Protein AF-A0A1E3Q6E7-F1 (afdb_monomer_lite)

Sequence (119 aa):
MAQSAAEPVQWYVSQGYYGPNCYRRHKWTGELNEAFIEVWQAGSNPVRYELIQNGYSCNDLPTTLGLTISDLFPGYVWEAANIPECDIPFDGAQFVGKLMTAIRKTADGKFFNFIKQEH

Secondary structure (DSSP, 8-state):
----TTHHHHHHHHTTEEEEEEETTEEEEEE--EEEEEE--TTSPPEEEEEEETTEE-S---SEEEEESGGG-TT-HHHHTTSPP-EEE--HHHHHHHHHHHHHHHHHHHHHHHHHTT-

pLDDT: mean 72.52, std 15.23, range [32.03, 92.19]

Organism: NCBI:txid675824

Radius of gyration: 20.56 Å; chains: 1; bounding box: 50×28×57 Å

Foldseek 3Di:
DDDDQVVVQVVCLVQQWADFDCAPNDTDIDHDAWDWDWDDFPPDDIDIGTQHHGSDGDPPGDQFDPDWPVSVPPPDCPVCVPPDIDTHGDDSVVVSVVVSVVRNVVNCVVCVVVNPVVD

Structure (mmCIF, N/CA/C/O backbone):
data_AF-A0A1E3Q6E7-F1
#
_entry.id   AF-A0A1E3Q6E7-F1
#
loop_
_atom_site.group_PDB
_atom_site.id
_atom_site.type_symbol
_atom_site.label_atom_id
_atom_site.label_alt_id
_atom_site.label_comp_id
_atom_site.label_asym_id
_atom_site.label_entity_id
_atom_site.label_seq_id
_atom_site.pdbx_PDB_ins_code
_atom_site.Cartn_x
_atom_site.Cartn_y
_atom_site.Cartn_z
_atom_site.occupancy
_atom_site.B_iso_or_equiv
_atom_site.auth_seq_id
_atom_site.auth_comp_id
_atom_site.auth_asym_id
_atom_site.auth_atom_id
_atom_site.pdbx_PDB_model_num
ATOM 1 N N . MET A 1 1 ? -27.529 9.753 28.649 1.00 32.03 1 MET A N 1
ATOM 2 C CA . MET A 1 1 ? -27.216 10.333 27.327 1.00 32.03 1 MET A CA 1
ATOM 3 C C . MET A 1 1 ? -26.356 9.325 26.586 1.00 32.03 1 MET A C 1
ATOM 5 O O . MET A 1 1 ? -25.254 9.051 27.042 1.00 32.03 1 MET A O 1
ATOM 9 N N . ALA A 1 2 ? -26.893 8.678 25.552 1.00 38.06 2 ALA A N 1
ATOM 10 C CA . ALA A 1 2 ? -26.146 7.717 24.747 1.00 38.06 2 ALA A CA 1
ATOM 11 C C . ALA A 1 2 ? -25.358 8.502 23.694 1.00 38.06 2 ALA A C 1
ATOM 13 O O . ALA A 1 2 ? -25.932 9.008 22.735 1.00 38.06 2 ALA A O 1
ATOM 14 N N . GLN A 1 3 ? -24.061 8.679 23.928 1.00 41.97 3 GLN A N 1
ATOM 15 C CA . GLN A 1 3 ? -23.157 9.263 22.944 1.00 41.97 3 GLN A CA 1
ATOM 16 C C . GLN A 1 3 ? -22.962 8.214 21.845 1.00 41.97 3 GLN A C 1
ATOM 18 O O . GLN A 1 3 ? -22.460 7.122 22.113 1.00 41.97 3 GLN A O 1
ATOM 23 N N . SER A 1 4 ? -23.458 8.509 20.645 1.00 38.59 4 SER A N 1
ATOM 24 C CA . SER A 1 4 ? -23.460 7.579 19.519 1.00 38.59 4 SER A CA 1
ATOM 25 C C . SER A 1 4 ? -22.023 7.203 19.153 1.00 38.59 4 SER A C 1
ATOM 27 O O . SER A 1 4 ? -21.227 8.053 18.763 1.00 38.59 4 SER A O 1
ATOM 29 N N . ALA A 1 5 ? -21.673 5.922 19.287 1.00 47.03 5 ALA A N 1
ATOM 30 C CA . ALA A 1 5 ? -20.330 5.404 19.013 1.00 47.03 5 ALA A CA 1
ATOM 31 C C . ALA A 1 5 ? -19.923 5.484 17.526 1.00 47.03 5 ALA A C 1
ATOM 33 O O . ALA A 1 5 ? -18.777 5.190 17.201 1.00 47.03 5 ALA A O 1
ATOM 34 N N . ALA A 1 6 ? -20.837 5.888 16.636 1.00 46.31 6 ALA A N 1
ATOM 35 C CA . ALA A 1 6 ? -20.587 6.045 15.206 1.00 46.31 6 ALA A CA 1
ATOM 36 C C . ALA A 1 6 ? -19.909 7.383 14.845 1.00 46.31 6 ALA A C 1
ATOM 38 O O . ALA A 1 6 ? -19.078 7.423 13.942 1.00 46.31 6 ALA A O 1
ATOM 39 N N . GLU A 1 7 ? -20.202 8.466 15.573 1.00 43.53 7 GLU A N 1
ATOM 40 C CA . GLU A 1 7 ? -19.664 9.810 15.294 1.00 43.53 7 GLU A CA 1
ATOM 41 C C . GLU A 1 7 ? -18.149 10.009 15.565 1.00 43.53 7 GLU A C 1
ATOM 43 O O . GLU A 1 7 ? -17.535 10.808 14.860 1.00 43.53 7 GLU A O 1
ATOM 48 N N . PRO A 1 8 ? -17.469 9.289 16.488 1.00 53.38 8 PRO A N 1
ATOM 49 C CA . PRO A 1 8 ? -16.022 9.425 16.673 1.00 53.38 8 PRO A CA 1
ATOM 50 C C . PRO A 1 8 ? -15.187 8.764 15.565 1.00 53.38 8 PRO A C 1
ATOM 52 O O . PRO A 1 8 ? -14.051 9.170 15.327 1.00 53.38 8 PRO A O 1
ATOM 55 N N . VAL A 1 9 ? -15.711 7.731 14.896 1.00 52.03 9 VAL A N 1
ATOM 56 C CA . VAL A 1 9 ? -14.914 6.837 14.032 1.00 52.03 9 VAL A CA 1
ATOM 57 C C . VAL A 1 9 ? -14.306 7.575 12.842 1.00 52.03 9 VAL A C 1
ATOM 59 O O . VAL A 1 9 ? -13.149 7.354 12.493 1.00 52.03 9 VAL A O 1
ATOM 62 N N . GLN A 1 10 ? -15.075 8.479 12.238 1.00 54.00 10 GLN A N 1
ATOM 63 C CA . GLN A 1 10 ? -14.653 9.223 11.054 1.00 54.00 10 GLN A CA 1
ATOM 64 C C . GLN A 1 10 ? -13.539 10.233 11.368 1.00 54.00 10 GLN A C 1
ATOM 66 O O . GLN A 1 10 ? -12.617 10.398 10.570 1.00 54.00 10 GLN A O 1
ATOM 71 N N . TRP A 1 11 ? -13.586 10.855 12.551 1.00 54.88 11 TRP A N 1
ATOM 72 C CA . TRP A 1 11 ? -12.580 11.819 12.998 1.00 54.88 11 TRP A CA 1
ATOM 73 C C . TRP A 1 11 ? -11.245 11.141 13.329 1.00 54.88 11 TRP A C 1
ATOM 75 O O . TRP A 1 11 ? -10.203 11.570 12.838 1.00 54.88 11 TRP A O 1
ATOM 85 N N . TYR A 1 12 ? -11.269 10.025 14.065 1.00 56.47 12 TYR A N 1
ATOM 86 C CA . TYR A 1 12 ? -10.059 9.251 14.380 1.00 56.47 12 TYR A CA 1
ATOM 87 C C . TYR A 1 12 ? -9.358 8.732 13.119 1.00 56.47 12 TYR A C 1
ATOM 89 O O . TYR A 1 12 ? -8.146 8.867 12.976 1.00 56.47 12 TYR A O 1
ATOM 97 N N . VAL A 1 13 ? -10.138 8.245 12.155 1.00 58.62 13 VAL A N 1
ATOM 98 C CA . VAL A 1 13 ? -9.636 7.806 10.851 1.00 58.62 13 VAL A CA 1
ATOM 99 C C . VAL A 1 13 ? -8.902 8.918 10.095 1.00 58.62 13 VAL A C 1
ATOM 101 O O . VAL A 1 13 ? -7.888 8.645 9.457 1.00 58.62 13 VAL A O 1
ATOM 104 N N . SER A 1 14 ? -9.401 10.156 10.153 1.00 60.12 14 SER A N 1
ATOM 105 C CA . SER A 1 14 ? -8.764 11.304 9.490 1.00 60.12 14 SER A CA 1
ATOM 106 C C . SER A 1 14 ? -7.446 11.743 10.144 1.00 60.12 14 SER A C 1
ATOM 108 O O . SER A 1 14 ? -6.682 12.483 9.538 1.00 60.12 14 SER A O 1
ATOM 110 N N . GLN A 1 15 ? -7.185 11.270 11.364 1.00 61.47 15 GLN A N 1
ATOM 111 C CA . GLN A 1 15 ? -6.017 11.585 12.189 1.00 61.47 15 GLN A CA 1
ATOM 112 C C . GLN A 1 15 ? -5.005 10.421 12.235 1.00 61.47 15 GLN A C 1
ATOM 114 O O . GLN A 1 15 ? -4.117 10.426 13.076 1.00 61.47 15 GLN A O 1
ATOM 119 N N . GLY A 1 16 ? -5.157 9.389 11.393 1.00 58.66 16 GLY A N 1
ATOM 120 C CA . GLY A 1 16 ? -4.256 8.227 11.408 1.00 58.66 16 GLY A CA 1
ATOM 121 C C . GLY A 1 16 ? -4.472 7.277 12.595 1.00 58.66 16 GLY A C 1
ATOM 122 O O . GLY A 1 16 ? -3.653 6.389 12.838 1.00 58.66 16 GLY A O 1
ATOM 123 N N . TYR A 1 17 ? -5.586 7.412 13.321 1.00 62.41 17 TYR A N 1
ATOM 124 C CA . TYR A 1 17 ? -5.998 6.445 14.335 1.00 62.41 17 TYR A CA 1
ATOM 125 C C . TYR A 1 17 ? -6.883 5.367 13.709 1.00 62.41 17 TYR A C 1
ATOM 127 O O . TYR A 1 17 ? -7.884 5.642 13.038 1.00 62.41 17 TYR A O 1
ATOM 135 N N . TYR A 1 18 ? -6.534 4.111 13.968 1.00 63.38 18 TYR A N 1
ATOM 136 C CA . TYR A 1 18 ? -7.228 2.943 13.448 1.00 63.38 18 TYR A CA 1
ATOM 137 C C . TYR A 1 18 ? -7.933 2.183 14.562 1.00 63.38 18 TYR A C 1
ATOM 139 O O . TYR A 1 18 ? -7.363 1.864 15.609 1.00 63.38 18 TYR A O 1
ATOM 147 N N . GLY A 1 19 ? -9.189 1.853 14.268 1.00 54.94 19 GLY A N 1
ATOM 148 C CA . GLY A 1 19 ? -10.096 1.156 15.165 1.00 54.94 19 GLY A CA 1
ATOM 149 C C . GLY A 1 19 ? -10.973 2.108 15.977 1.00 54.94 19 GLY A C 1
ATOM 150 O O . GLY A 1 19 ? -10.602 3.247 16.265 1.00 54.94 19 GLY A O 1
ATOM 151 N N . PRO A 1 20 ? -12.160 1.626 16.352 1.00 52.25 20 PRO A N 1
ATOM 152 C CA . PRO A 1 20 ? -12.773 2.077 17.585 1.00 52.25 20 PRO A CA 1
ATOM 153 C C . PRO A 1 20 ? -13.409 0.888 18.299 1.00 52.25 20 PRO A C 1
ATOM 155 O O . PRO A 1 20 ? -14.480 0.450 17.902 1.00 52.25 20 PRO A O 1
ATOM 158 N N . ASN A 1 21 ? -12.823 0.409 19.396 1.00 52.50 21 ASN A N 1
ATOM 159 C CA . ASN A 1 21 ? -13.586 -0.449 20.303 1.00 52.50 21 ASN A CA 1
ATOM 160 C C . ASN A 1 21 ? -13.644 0.204 21.672 1.00 52.50 21 ASN A C 1
ATOM 162 O O . ASN A 1 21 ? -12.748 0.074 22.507 1.00 52.50 21 ASN A O 1
ATOM 166 N N . CYS A 1 22 ? -14.718 0.970 21.869 1.00 52.03 22 CYS A N 1
ATOM 167 C CA . CYS A 1 22 ? -15.202 1.279 23.202 1.00 52.03 22 CYS A CA 1
ATOM 168 C C . CYS A 1 22 ? -15.632 -0.044 23.848 1.00 52.03 22 CYS A C 1
ATOM 170 O O . CYS A 1 22 ? -16.658 -0.603 23.472 1.00 52.03 22 CYS A O 1
ATOM 172 N N . TYR A 1 23 ? -14.863 -0.534 24.814 1.00 48.78 23 TYR A N 1
ATOM 173 C CA . TYR A 1 23 ? -15.191 -1.715 25.611 1.00 48.78 23 TYR A CA 1
ATOM 174 C C . TYR A 1 23 ? -15.180 -1.323 27.086 1.00 48.78 23 TYR A C 1
ATOM 176 O O . TYR A 1 23 ? -14.201 -0.745 27.561 1.00 48.78 23 T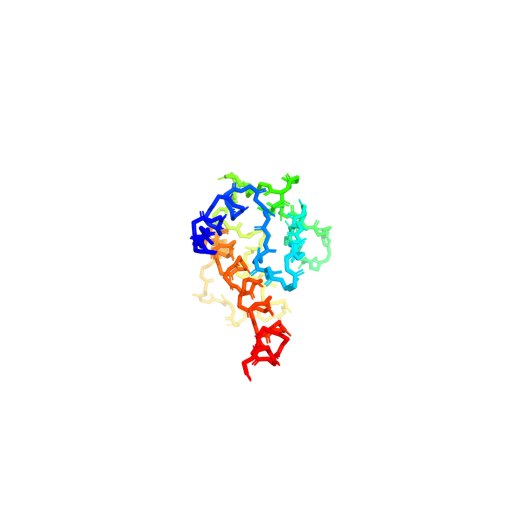YR A O 1
ATOM 184 N N . ARG A 1 24 ? -16.279 -1.565 27.814 1.00 57.38 24 ARG A N 1
ATOM 185 C CA . ARG A 1 24 ? -16.430 -1.166 29.230 1.00 57.38 24 ARG A CA 1
ATOM 186 C C . ARG A 1 24 ? -16.054 0.291 29.525 1.00 57.38 24 ARG A C 1
ATOM 188 O O . ARG A 1 24 ? -15.420 0.588 30.530 1.00 57.38 24 ARG A O 1
ATOM 195 N N . ARG A 1 25 ? -16.446 1.217 28.642 1.00 61.62 25 ARG A N 1
ATOM 196 C CA . ARG A 1 25 ? -16.104 2.658 28.704 1.00 61.62 25 ARG A CA 1
ATOM 197 C C . ARG A 1 25 ? -14.616 2.990 28.498 1.00 61.62 25 ARG A C 1
ATOM 199 O O . ARG A 1 25 ? -14.257 4.162 28.575 1.00 61.62 25 ARG A O 1
ATOM 206 N N . HIS A 1 26 ? -13.772 2.013 28.171 1.00 52.66 26 HIS A N 1
ATOM 207 C CA . HIS A 1 26 ? -12.390 2.232 27.747 1.00 52.66 26 HIS A CA 1
ATOM 208 C C . HIS A 1 26 ? -12.303 2.279 26.222 1.00 52.66 26 HIS A C 1
ATOM 210 O O . HIS A 1 26 ? -12.878 1.434 25.538 1.00 52.66 26 HIS A O 1
ATOM 216 N N . LYS A 1 27 ? -11.586 3.271 25.687 1.00 58.09 27 LYS A N 1
ATOM 217 C CA . LYS A 1 27 ? -11.326 3.418 24.251 1.00 58.09 27 LYS A CA 1
ATOM 218 C C . LYS A 1 27 ? -9.985 2.774 23.913 1.00 58.09 27 LYS A C 1
ATOM 220 O O . LYS A 1 27 ? -8.967 3.202 24.447 1.00 58.09 27 LYS A O 1
ATOM 225 N N . TRP A 1 28 ? -9.997 1.789 23.021 1.00 56.66 28 TRP A N 1
ATOM 226 C CA . TRP A 1 28 ? -8.784 1.217 22.437 1.00 56.66 28 TRP A CA 1
ATOM 227 C C . TRP A 1 28 ? -8.666 1.663 20.980 1.00 56.66 28 TRP A C 1
ATOM 229 O O . TRP A 1 28 ? -9.545 1.366 20.167 1.00 56.66 28 TRP A O 1
ATOM 239 N N . THR A 1 29 ? -7.592 2.388 20.668 1.00 62.81 29 THR A N 1
ATOM 240 C CA . THR A 1 29 ? -7.222 2.821 19.313 1.00 62.81 29 THR A CA 1
ATOM 241 C C . THR A 1 29 ? -5.738 2.538 19.105 1.00 62.81 29 THR A C 1
ATOM 243 O O . THR A 1 29 ? -4.951 2.705 20.037 1.00 62.81 29 THR A O 1
ATOM 246 N N . GLY A 1 30 ? -5.354 2.109 17.904 1.00 66.06 30 GLY A N 1
ATOM 247 C CA . GLY A 1 30 ? -3.951 2.035 17.490 1.00 66.06 30 GLY A CA 1
ATOM 248 C C . GLY A 1 30 ? -3.622 3.161 16.515 1.00 66.06 30 GLY A C 1
ATOM 249 O O . GLY A 1 30 ? -4.514 3.667 15.841 1.00 66.06 30 GLY A O 1
ATOM 250 N N . GLU A 1 31 ? -2.356 3.539 16.424 1.00 70.56 31 GLU A N 1
ATOM 251 C CA . GLU A 1 31 ? -1.855 4.506 15.444 1.00 70.56 31 GLU A CA 1
ATOM 252 C C . GLU A 1 31 ? -0.932 3.776 14.464 1.00 70.56 31 GLU A C 1
ATOM 254 O O . GLU A 1 31 ? -0.097 2.970 14.884 1.00 70.56 31 GLU A O 1
ATOM 259 N N . LEU A 1 32 ? -1.100 4.016 13.160 1.00 76.56 32 LEU A N 1
ATOM 260 C CA . LEU A 1 32 ? -0.129 3.571 12.154 1.00 76.56 32 LEU A CA 1
ATOM 261 C C . LEU A 1 32 ? 0.754 4.762 11.814 1.00 76.56 32 LEU A C 1
ATOM 263 O O . LEU A 1 32 ? 0.387 5.581 10.978 1.00 76.56 32 LEU A O 1
ATOM 267 N N . ASN A 1 33 ? 1.903 4.845 12.478 1.00 80.69 33 ASN A N 1
ATOM 268 C CA . ASN A 1 33 ? 2.840 5.947 12.279 1.00 80.69 33 ASN A CA 1
ATOM 269 C C . ASN A 1 33 ? 3.591 5.848 10.955 1.00 80.69 33 ASN A C 1
ATOM 271 O O . ASN A 1 33 ? 3.806 6.865 10.301 1.00 80.69 33 ASN A O 1
ATOM 275 N N . GLU A 1 34 ? 3.964 4.633 10.559 1.00 87.94 34 GLU A N 1
ATOM 276 C CA . GLU A 1 34 ? 4.792 4.389 9.385 1.00 87.94 34 GLU A CA 1
ATOM 277 C C . GLU A 1 34 ? 4.263 3.200 8.583 1.00 87.94 34 GLU A C 1
ATOM 279 O O . GLU A 1 34 ? 3.890 2.164 9.142 1.00 87.94 34 GLU A O 1
ATOM 284 N N . ALA A 1 35 ? 4.250 3.347 7.262 1.00 88.19 35 ALA A N 1
ATOM 285 C CA . ALA A 1 35 ? 4.075 2.255 6.316 1.00 88.19 35 ALA A CA 1
ATOM 286 C C . ALA A 1 35 ? 4.829 2.594 5.034 1.00 88.19 35 ALA A C 1
ATOM 288 O O . ALA A 1 35 ? 4.747 3.720 4.555 1.00 88.19 35 ALA A O 1
ATOM 289 N N . PHE A 1 36 ? 5.514 1.618 4.450 1.00 91.44 36 PHE A N 1
ATOM 290 C CA . PHE A 1 36 ? 6.307 1.806 3.240 1.00 91.44 36 PHE A CA 1
ATOM 291 C C . PHE A 1 36 ? 6.304 0.545 2.379 1.00 91.44 36 PHE A C 1
ATOM 293 O O . PHE A 1 36 ? 5.981 -0.547 2.853 1.00 91.44 36 PHE A O 1
ATOM 300 N N . ILE A 1 37 ? 6.674 0.703 1.111 1.00 89.31 37 ILE A N 1
ATOM 301 C CA . ILE A 1 37 ? 6.992 -0.402 0.205 1.00 89.31 37 ILE A CA 1
ATOM 302 C C . ILE A 1 37 ? 8.477 -0.331 -0.110 1.00 89.31 37 ILE A C 1
ATOM 304 O O . ILE A 1 37 ? 8.987 0.725 -0.474 1.00 89.31 37 ILE A O 1
ATOM 308 N N . GLU A 1 38 ? 9.154 -1.467 -0.005 1.00 92.19 38 GLU A N 1
ATOM 309 C CA . GLU A 1 38 ? 10.510 -1.642 -0.511 1.00 92.19 38 GLU A CA 1
ATOM 310 C C . GLU A 1 38 ? 10.480 -2.495 -1.771 1.00 92.19 38 GLU A C 1
ATOM 312 O O . GLU A 1 38 ? 9.911 -3.589 -1.800 1.00 92.19 38 GLU A O 1
ATOM 317 N N . VAL A 1 39 ? 11.107 -1.973 -2.814 1.00 89.12 39 VAL A N 1
ATOM 318 C CA . VAL A 1 39 ? 11.232 -2.612 -4.113 1.00 89.12 39 VAL A CA 1
ATOM 319 C C . VAL A 1 39 ? 12.667 -3.086 -4.271 1.00 89.12 39 VAL A C 1
ATOM 321 O O . VAL A 1 39 ? 13.605 -2.295 -4.187 1.00 89.12 39 VAL A O 1
ATOM 324 N N . TRP A 1 40 ? 12.825 -4.390 -4.482 1.00 87.56 40 TRP A N 1
ATOM 325 C CA . TRP A 1 40 ? 14.117 -5.058 -4.569 1.00 87.56 40 TRP A CA 1
ATOM 326 C C . TRP A 1 40 ? 14.389 -5.478 -6.010 1.00 87.56 40 TRP A C 1
ATOM 328 O O . TRP A 1 40 ? 13.597 -6.210 -6.599 1.00 87.56 40 TRP A O 1
ATOM 338 N N . GLN A 1 41 ? 15.531 -5.055 -6.544 1.00 83.56 41 GLN A N 1
ATOM 339 C CA . GLN A 1 41 ? 16.035 -5.473 -7.849 1.00 83.56 41 GLN A CA 1
ATOM 340 C C . GLN A 1 41 ? 17.389 -6.163 -7.652 1.00 83.56 41 GLN A C 1
ATOM 342 O O . GLN A 1 41 ? 18.224 -5.717 -6.860 1.00 83.56 41 GLN A O 1
ATOM 347 N N . ALA A 1 42 ? 17.609 -7.274 -8.354 1.00 77.12 42 ALA A N 1
ATOM 348 C CA . ALA A 1 42 ? 18.866 -8.007 -8.270 1.00 77.12 42 ALA A CA 1
ATOM 349 C C . ALA A 1 42 ? 20.041 -7.119 -8.717 1.00 77.12 42 ALA A C 1
ATOM 351 O O . ALA A 1 42 ? 20.021 -6.558 -9.806 1.00 77.12 42 ALA A O 1
ATOM 352 N N . GLY A 1 43 ? 21.077 -7.007 -7.880 1.00 80.69 43 GLY A N 1
ATOM 353 C CA . GLY A 1 43 ? 22.261 -6.193 -8.182 1.00 80.69 43 GLY A CA 1
ATOM 354 C C . GLY A 1 43 ? 22.131 -4.697 -7.865 1.00 80.69 43 GLY A C 1
ATOM 355 O O . GLY A 1 43 ? 23.104 -3.971 -8.059 1.00 80.69 43 GLY A O 1
ATOM 356 N N . SER A 1 44 ? 20.992 -4.255 -7.325 1.00 82.12 44 SER A N 1
ATOM 357 C CA . SER A 1 44 ? 20.728 -2.862 -6.944 1.00 82.12 44 SER A CA 1
ATOM 358 C C . SER A 1 44 ? 20.378 -2.740 -5.458 1.00 82.12 44 SER A C 1
ATOM 360 O O . SER A 1 44 ? 19.978 -3.707 -4.808 1.00 82.12 44 SER A O 1
ATOM 362 N N . ASN A 1 45 ? 20.511 -1.529 -4.910 1.00 88.62 45 ASN A N 1
ATOM 363 C CA . ASN A 1 45 ? 19.984 -1.226 -3.579 1.00 88.62 45 ASN A CA 1
ATOM 364 C C . ASN A 1 45 ? 18.448 -1.150 -3.626 1.00 88.62 45 ASN A C 1
ATOM 366 O O . ASN A 1 45 ? 17.907 -0.662 -4.621 1.00 88.62 45 ASN A O 1
ATOM 370 N N . PRO A 1 46 ? 17.744 -1.582 -2.564 1.00 89.62 46 PRO A N 1
ATOM 371 C CA . PRO A 1 46 ? 16.296 -1.469 -2.505 1.00 89.62 46 PRO A CA 1
ATOM 372 C C . PRO A 1 46 ? 15.856 -0.007 -2.557 1.00 89.62 46 PRO A C 1
ATOM 374 O O . PRO A 1 46 ? 16.434 0.860 -1.895 1.00 89.62 46 PRO A O 1
ATOM 377 N N . VAL A 1 47 ? 14.801 0.253 -3.324 1.00 89.50 47 VAL A N 1
ATOM 378 C CA . VAL A 1 47 ? 14.145 1.561 -3.370 1.00 89.50 47 VAL A CA 1
ATOM 379 C C . VAL A 1 47 ? 12.960 1.531 -2.417 1.00 89.50 47 VAL A C 1
ATOM 381 O O . VAL A 1 47 ? 12.107 0.649 -2.510 1.00 89.50 47 VAL A O 1
ATOM 384 N N . ARG A 1 48 ? 12.902 2.492 -1.494 1.00 90.38 48 ARG A N 1
ATOM 385 C CA . ARG A 1 48 ? 11.837 2.598 -0.495 1.00 90.38 48 ARG A CA 1
ATOM 386 C C . ARG A 1 48 ? 10.894 3.749 -0.826 1.00 90.38 48 ARG A C 1
ATOM 388 O O . ARG A 1 48 ? 11.335 4.878 -1.027 1.00 90.38 48 ARG A O 1
ATOM 395 N N . TYR A 1 49 ? 9.599 3.455 -0.825 1.00 89.62 49 TYR A N 1
ATOM 396 C CA . TYR A 1 49 ? 8.516 4.415 -1.005 1.00 89.62 49 TYR A CA 1
ATOM 397 C C . TYR A 1 49 ? 7.704 4.499 0.285 1.00 89.62 49 TYR A C 1
ATOM 399 O O . TYR A 1 49 ? 7.007 3.548 0.646 1.00 89.62 49 TYR A O 1
ATOM 407 N N . GLU A 1 50 ? 7.800 5.629 0.983 1.00 91.12 50 GLU A N 1
ATOM 408 C CA . GLU A 1 50 ? 6.955 5.905 2.146 1.00 91.12 50 GLU A CA 1
ATOM 409 C C . GLU A 1 50 ? 5.503 6.067 1.690 1.00 91.12 50 GLU A C 1
ATOM 411 O O . GLU A 1 50 ? 5.195 6.867 0.809 1.00 91.12 50 GLU A O 1
ATOM 416 N N . LEU A 1 51 ? 4.609 5.278 2.277 1.00 89.19 51 LEU A N 1
ATOM 417 C CA . LEU A 1 51 ? 3.169 5.361 2.054 1.00 89.19 51 LEU A CA 1
ATOM 418 C C . LEU A 1 51 ? 2.492 6.190 3.139 1.00 89.19 51 LEU A C 1
ATOM 420 O O . LEU A 1 51 ? 1.562 6.946 2.858 1.00 89.19 51 LEU A O 1
ATOM 424 N N . ILE A 1 52 ? 2.931 5.999 4.382 1.00 86.88 52 ILE A N 1
ATOM 425 C CA . ILE A 1 52 ? 2.459 6.702 5.567 1.00 86.88 52 ILE A CA 1
ATOM 426 C C . ILE A 1 52 ? 3.685 7.101 6.374 1.00 86.88 52 ILE A C 1
ATOM 428 O O . ILE A 1 52 ? 4.527 6.251 6.659 1.00 86.88 52 ILE A O 1
ATOM 432 N N . GLN A 1 53 ? 3.752 8.367 6.770 1.00 86.56 53 GLN A N 1
ATOM 433 C CA . GLN A 1 53 ? 4.796 8.890 7.638 1.00 86.56 53 GLN A CA 1
ATOM 434 C C . GLN A 1 53 ? 4.173 9.814 8.684 1.00 86.56 53 GLN A C 1
ATOM 436 O O . GLN A 1 53 ? 3.371 10.690 8.356 1.00 86.56 53 GLN A O 1
ATOM 441 N N . ASN A 1 54 ? 4.538 9.620 9.953 1.00 83.88 54 ASN A N 1
ATOM 442 C CA . ASN A 1 54 ? 3.968 10.344 11.094 1.00 83.88 54 ASN A CA 1
ATOM 44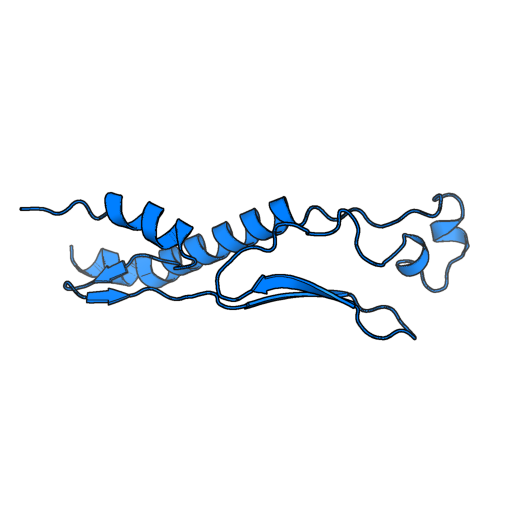3 C C . ASN A 1 54 ? 2.426 10.297 11.132 1.00 83.88 54 ASN A C 1
ATOM 445 O O . ASN A 1 54 ? 1.785 11.292 11.462 1.00 83.88 54 ASN A O 1
ATOM 449 N N . GLY A 1 55 ? 1.827 9.174 10.719 1.00 78.06 55 GLY A N 1
ATOM 450 C CA . GLY A 1 55 ? 0.370 8.997 10.697 1.00 78.06 55 GLY A CA 1
ATOM 451 C C . GLY A 1 55 ? -0.349 9.560 9.464 1.00 78.06 55 GLY A C 1
ATOM 452 O O . GLY A 1 55 ? -1.547 9.319 9.304 1.00 78.06 55 GLY A O 1
ATOM 453 N N . TYR A 1 56 ? 0.357 10.249 8.561 1.00 80.88 56 TYR A N 1
ATOM 454 C CA . TYR A 1 56 ? -0.221 10.857 7.358 1.00 80.88 56 TYR A CA 1
ATOM 455 C C . TYR A 1 56 ? 0.155 10.087 6.097 1.00 80.88 56 TYR A C 1
ATOM 457 O O . TYR A 1 56 ? 1.313 9.718 5.916 1.00 80.88 56 TYR A O 1
ATOM 465 N N . SER A 1 57 ? -0.813 9.885 5.198 1.00 83.31 57 SER A N 1
ATOM 466 C CA . SER A 1 57 ? -0.532 9.346 3.867 1.00 83.31 57 SER A CA 1
ATOM 467 C C . SER A 1 57 ? 0.335 10.317 3.072 1.00 83.31 57 SER A C 1
ATOM 469 O O . SER A 1 57 ? 0.014 11.506 2.991 1.00 83.31 57 SER A O 1
ATOM 471 N N . CYS A 1 58 ? 1.392 9.814 2.445 1.00 83.50 58 CYS A N 1
ATOM 472 C CA . CYS A 1 58 ? 2.185 10.600 1.510 1.00 83.50 58 CYS A CA 1
ATOM 473 C C . CYS A 1 58 ? 1.321 10.969 0.293 1.00 83.50 58 CYS A C 1
ATOM 475 O O . CYS A 1 58 ? 0.683 10.105 -0.307 1.00 83.50 58 CYS A O 1
ATOM 477 N N . ASN A 1 59 ? 1.280 12.258 -0.057 1.00 78.12 59 ASN A N 1
ATOM 478 C CA . ASN A 1 59 ? 0.466 12.753 -1.176 1.00 78.12 59 ASN A CA 1
ATOM 479 C C . ASN A 1 59 ? 1.178 12.615 -2.530 1.00 78.12 59 ASN A C 1
ATOM 481 O O . ASN A 1 59 ? 0.517 12.496 -3.557 1.00 78.12 59 ASN A O 1
ATOM 485 N N . ASP A 1 60 ? 2.511 12.574 -2.520 1.00 83.00 60 ASP A N 1
ATOM 486 C CA . ASP A 1 60 ? 3.353 12.555 -3.720 1.00 83.00 60 ASP A CA 1
ATOM 487 C C . ASP A 1 60 ? 3.869 11.139 -4.015 1.00 83.00 60 ASP A C 1
ATOM 489 O O . ASP A 1 60 ? 5.068 10.901 -4.168 1.00 83.00 60 ASP A O 1
ATOM 493 N N . LEU A 1 61 ? 2.956 10.163 -4.039 1.00 84.75 61 LEU A N 1
ATOM 494 C CA . LEU A 1 61 ? 3.305 8.788 -4.392 1.00 84.75 61 LEU A CA 1
ATOM 495 C C . LEU A 1 61 ? 3.603 8.688 -5.895 1.00 84.75 61 LEU A C 1
ATOM 497 O O . LEU A 1 61 ? 2.876 9.276 -6.701 1.00 84.75 61 LEU A O 1
ATOM 501 N N . PRO A 1 62 ? 4.641 7.935 -6.298 1.00 85.38 62 PRO A N 1
ATOM 502 C CA . PRO A 1 62 ? 4.957 7.768 -7.707 1.00 85.38 62 PRO A CA 1
ATOM 503 C C . PRO A 1 62 ? 3.854 6.977 -8.411 1.00 85.38 62 PRO A C 1
ATOM 505 O O . PRO A 1 62 ? 3.182 6.139 -7.811 1.00 85.38 62 PRO A O 1
ATOM 508 N N . THR A 1 63 ? 3.693 7.217 -9.710 1.00 88.94 63 THR A N 1
ATOM 509 C CA . THR A 1 63 ? 2.746 6.471 -10.553 1.00 88.94 63 THR A CA 1
ATOM 510 C C . THR A 1 63 ? 3.328 5.164 -11.086 1.00 88.94 63 THR A C 1
ATOM 512 O O . THR A 1 63 ? 2.644 4.433 -11.802 1.00 88.94 63 THR A O 1
ATOM 515 N N . THR A 1 64 ? 4.593 4.877 -10.780 1.00 89.75 64 THR A N 1
ATOM 516 C CA . THR A 1 64 ? 5.320 3.677 -11.196 1.00 89.75 64 THR A CA 1
ATOM 517 C C . THR A 1 64 ? 6.203 3.162 -10.062 1.00 89.75 64 THR A C 1
ATOM 519 O O . THR A 1 64 ? 6.595 3.913 -9.165 1.00 89.75 64 THR A O 1
ATOM 522 N N . LEU A 1 65 ? 6.501 1.864 -10.081 1.00 85.31 65 LEU A N 1
ATOM 523 C CA . LEU A 1 65 ? 7.585 1.301 -9.279 1.00 85.31 65 LEU A CA 1
ATOM 524 C C . LEU A 1 65 ? 8.901 1.526 -10.026 1.00 85.31 65 LEU A C 1
ATOM 526 O O . LEU A 1 65 ? 8.914 1.555 -11.251 1.00 85.31 65 LEU A O 1
ATOM 530 N N . GLY A 1 66 ? 10.016 1.624 -9.304 1.00 83.38 66 GLY A N 1
ATOM 531 C CA . GLY A 1 66 ? 11.369 1.653 -9.875 1.00 83.38 66 GLY A CA 1
ATOM 532 C C . GLY A 1 66 ? 11.809 0.319 -10.491 1.00 83.38 66 GLY A C 1
ATOM 533 O O . GLY A 1 66 ? 12.965 -0.057 -10.345 1.00 83.38 66 GLY A O 1
ATOM 534 N N . LEU A 1 67 ? 10.871 -0.405 -11.102 1.00 86.06 67 LEU A N 1
ATOM 535 C CA . LEU A 1 67 ? 11.058 -1.631 -11.858 1.00 86.06 67 LEU A CA 1
ATOM 536 C C . LEU A 1 67 ? 10.470 -1.433 -13.246 1.00 86.06 67 LEU A C 1
ATOM 538 O O . LEU A 1 67 ? 9.414 -0.806 -13.410 1.00 86.06 67 LEU A O 1
ATOM 542 N N . THR A 1 68 ? 11.101 -2.063 -14.218 1.00 86.50 68 THR A N 1
ATOM 543 C CA . THR A 1 68 ? 10.561 -2.204 -15.564 1.00 86.50 68 THR A CA 1
ATOM 544 C C . THR A 1 68 ? 10.090 -3.635 -15.808 1.00 86.50 68 THR A C 1
ATOM 546 O O . THR A 1 68 ? 10.293 -4.538 -14.994 1.00 86.50 68 THR A O 1
ATOM 549 N N . ILE A 1 69 ? 9.411 -3.866 -16.932 1.00 82.62 69 ILE A N 1
ATOM 550 C CA . ILE A 1 69 ? 8.970 -5.216 -17.303 1.00 82.62 69 ILE A CA 1
ATOM 551 C C . ILE A 1 69 ? 10.153 -6.184 -17.443 1.00 82.62 69 ILE A C 1
ATOM 553 O O . ILE A 1 69 ? 10.033 -7.328 -16.997 1.00 82.62 69 ILE A O 1
ATOM 557 N N . SER A 1 70 ? 11.282 -5.766 -18.028 1.00 78.38 70 SER A N 1
ATOM 558 C CA . SER A 1 70 ? 12.438 -6.657 -18.195 1.00 78.38 70 SER A CA 1
ATOM 559 C C . SER A 1 70 ? 13.002 -7.180 -16.870 1.00 78.38 70 SER A C 1
ATOM 561 O O . SER A 1 70 ? 13.470 -8.320 -16.827 1.00 78.38 70 SER A O 1
ATOM 563 N N . ASP A 1 71 ? 12.863 -6.424 -15.775 1.00 80.25 71 ASP A N 1
ATOM 564 C CA . ASP A 1 71 ? 13.284 -6.853 -14.435 1.00 80.25 71 ASP A CA 1
ATOM 565 C C . ASP A 1 71 ? 12.533 -8.101 -13.935 1.00 80.25 71 ASP A C 1
ATOM 567 O O . ASP A 1 71 ? 13.046 -8.838 -13.090 1.00 80.25 71 ASP A O 1
ATOM 571 N N . LEU A 1 72 ? 11.327 -8.367 -14.453 1.00 80.00 72 LEU A N 1
ATOM 572 C CA . LEU A 1 72 ? 10.507 -9.522 -14.068 1.00 80.00 72 LEU A CA 1
ATOM 573 C C . LEU A 1 72 ? 10.908 -10.821 -14.778 1.00 80.00 72 LEU A C 1
ATOM 575 O O . LEU A 1 72 ? 10.517 -11.900 -14.329 1.00 80.00 72 LEU A O 1
ATOM 579 N N . PHE A 1 73 ? 11.696 -10.736 -15.854 1.00 76.62 73 PHE A N 1
ATOM 580 C CA . PHE A 1 73 ? 12.118 -11.886 -16.661 1.00 76.62 73 PHE A CA 1
ATOM 581 C C . PHE A 1 73 ? 13.651 -12.004 -16.727 1.00 76.62 73 PHE A C 1
ATOM 583 O O . PHE A 1 73 ? 14.236 -11.977 -17.818 1.00 76.62 73 PHE A O 1
ATOM 590 N N . PRO A 1 74 ? 14.342 -12.159 -15.579 1.00 64.88 74 PRO A N 1
ATOM 591 C CA . PRO A 1 74 ? 15.794 -12.219 -15.544 1.00 64.88 74 PRO A CA 1
ATOM 592 C C . PRO A 1 74 ? 16.277 -13.569 -16.095 1.00 64.88 74 PRO A C 1
ATOM 594 O O . PRO A 1 74 ? 16.438 -14.542 -15.362 1.00 64.88 74 PRO A O 1
ATOM 597 N N . GLY A 1 75 ? 16.504 -13.642 -17.408 1.00 62.12 75 GLY A N 1
ATOM 598 C CA . GLY A 1 75 ? 17.210 -14.763 -18.044 1.00 62.12 75 GLY A CA 1
ATOM 599 C C . GLY A 1 75 ? 16.604 -15.303 -19.338 1.00 62.12 75 GLY A C 1
ATOM 600 O O . GLY A 1 75 ? 17.285 -16.047 -20.044 1.00 62.12 75 GLY A O 1
ATOM 601 N N . TYR A 1 76 ? 15.380 -14.915 -19.702 1.00 64.25 76 TYR A N 1
ATOM 602 C CA . TYR A 1 76 ? 14.707 -15.453 -20.887 1.00 64.25 76 TYR A CA 1
ATOM 603 C C . TYR A 1 76 ? 14.265 -14.339 -21.829 1.00 64.25 76 TYR A C 1
ATOM 605 O O . TYR A 1 76 ? 13.120 -13.900 -21.828 1.00 64.25 76 TYR A O 1
ATOM 613 N N . VAL A 1 77 ? 15.190 -13.933 -22.703 1.00 63.16 77 VAL A N 1
ATOM 614 C CA . VAL A 1 77 ? 14.961 -12.915 -23.745 1.00 63.16 77 VAL A CA 1
ATOM 615 C C . VAL A 1 77 ? 13.710 -13.224 -24.579 1.00 63.16 77 VAL A C 1
ATOM 617 O O . VAL A 1 77 ? 13.043 -12.303 -25.022 1.00 63.16 77 VAL A O 1
ATOM 620 N N . TRP A 1 78 ? 13.349 -14.499 -24.765 1.00 70.38 78 TRP A N 1
ATOM 621 C CA . TRP A 1 78 ? 12.172 -14.905 -25.541 1.00 70.38 78 TRP A CA 1
ATOM 622 C C . TRP A 1 78 ? 10.830 -14.688 -24.819 1.00 70.38 78 TRP A C 1
ATOM 624 O O . TRP A 1 78 ? 9.840 -14.426 -25.499 1.00 70.38 78 TRP A O 1
ATOM 634 N N . GLU A 1 79 ? 10.783 -14.752 -23.482 1.00 68.12 79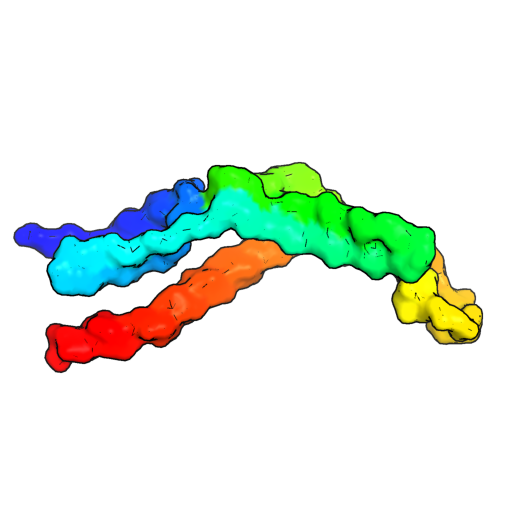 GLU A N 1
ATOM 635 C CA . GLU A 1 79 ? 9.556 -14.505 -22.700 1.00 68.12 79 GLU A CA 1
ATOM 636 C C . GLU A 1 79 ? 9.164 -13.021 -22.738 1.00 68.12 79 GLU A C 1
ATOM 638 O O . GLU A 1 79 ? 7.980 -12.690 -22.754 1.00 68.12 79 GLU A O 1
ATOM 643 N N . ALA A 1 80 ? 10.161 -12.137 -22.854 1.00 67.62 80 ALA A N 1
ATOM 644 C CA . ALA A 1 80 ? 9.978 -10.692 -22.958 1.00 67.62 80 ALA A CA 1
ATOM 645 C C . ALA A 1 80 ? 10.145 -10.134 -24.388 1.00 67.62 80 ALA A C 1
ATOM 647 O O . ALA A 1 80 ? 9.896 -8.953 -24.602 1.00 67.62 80 ALA A O 1
ATOM 648 N N . ALA A 1 81 ? 10.520 -10.947 -25.387 1.00 73.12 81 ALA A N 1
ATOM 649 C CA . ALA A 1 81 ? 10.946 -10.476 -26.719 1.00 73.12 81 ALA A CA 1
ATOM 650 C C . ALA A 1 81 ? 9.928 -9.580 -27.443 1.00 73.12 81 ALA A C 1
ATOM 652 O O . ALA A 1 81 ? 10.313 -8.728 -28.240 1.00 73.12 81 ALA A O 1
ATOM 653 N N . ASN A 1 82 ? 8.636 -9.792 -27.185 1.00 77.88 82 ASN A N 1
ATOM 654 C CA . ASN A 1 82 ? 7.545 -9.043 -27.809 1.00 77.88 82 ASN A CA 1
ATOM 655 C C . ASN A 1 82 ? 6.861 -8.062 -26.848 1.00 77.88 82 ASN A C 1
ATOM 657 O O . ASN A 1 82 ? 5.879 -7.427 -27.237 1.00 77.88 82 ASN A O 1
ATOM 661 N N . ILE A 1 83 ? 7.328 -7.961 -25.601 1.00 76.06 83 ILE A N 1
ATOM 662 C CA . ILE A 1 83 ? 6.772 -7.030 -24.626 1.00 76.06 83 ILE A CA 1
ATOM 663 C C . ILE A 1 83 ? 7.631 -5.765 -24.675 1.00 76.06 83 ILE A C 1
ATOM 665 O O . ILE A 1 83 ? 8.833 -5.843 -24.422 1.00 76.06 83 ILE A O 1
ATOM 669 N N . PRO A 1 84 ? 7.064 -4.605 -25.045 1.00 80.00 84 PRO A N 1
ATOM 670 C CA . PRO A 1 84 ? 7.816 -3.365 -25.023 1.00 80.00 84 PRO A CA 1
ATOM 671 C C . PRO A 1 84 ? 8.243 -3.065 -23.591 1.00 80.00 84 PRO A C 1
ATOM 673 O O . PRO A 1 84 ? 7.451 -3.196 -22.658 1.00 80.00 84 PRO A O 1
ATOM 676 N N . GLU A 1 85 ? 9.491 -2.639 -23.440 1.00 84.88 85 GLU A N 1
ATOM 677 C CA . GLU A 1 85 ? 9.989 -2.199 -22.150 1.00 84.88 85 GLU A CA 1
ATOM 678 C C . GLU A 1 85 ? 9.173 -0.997 -21.670 1.00 84.88 85 GLU A C 1
ATOM 680 O O . GLU A 1 85 ? 9.052 0.010 -22.375 1.00 84.88 85 GLU A O 1
ATOM 685 N N . CYS A 1 86 ? 8.593 -1.110 -20.480 1.00 85.38 86 CYS A N 1
ATOM 686 C CA . CYS A 1 86 ? 7.906 -0.010 -19.826 1.00 85.38 86 CYS A CA 1
ATOM 687 C C . CYS A 1 86 ? 7.970 -0.138 -18.304 1.00 85.38 86 CYS A C 1
ATOM 689 O O . CYS A 1 86 ? 8.201 -1.221 -17.757 1.00 85.38 86 CYS A O 1
ATOM 691 N N . ASP A 1 87 ? 7.769 0.995 -17.638 1.00 89.81 87 ASP A N 1
ATOM 692 C CA . ASP A 1 87 ? 7.716 1.074 -16.185 1.00 89.81 87 ASP A CA 1
ATOM 693 C C . ASP A 1 87 ? 6.488 0.332 -15.652 1.00 89.81 87 ASP A C 1
ATOM 695 O O . ASP A 1 87 ? 5.390 0.412 -16.219 1.00 89.81 87 ASP A O 1
ATOM 699 N N . ILE A 1 88 ? 6.647 -0.351 -14.519 1.00 88.44 88 ILE A N 1
ATOM 700 C CA . ILE A 1 88 ? 5.526 -1.023 -13.866 1.00 88.44 88 ILE A CA 1
ATOM 701 C C . ILE A 1 88 ? 4.628 0.035 -13.212 1.00 88.44 88 ILE A C 1
ATOM 703 O O . ILE A 1 88 ? 5.086 0.739 -12.307 1.00 88.44 88 ILE A O 1
ATOM 707 N N . PRO A 1 89 ? 3.345 0.149 -13.603 1.00 89.81 89 PRO A N 1
ATOM 708 C CA . PRO A 1 89 ? 2.441 1.125 -13.014 1.00 89.81 89 PRO A CA 1
ATOM 709 C C . PRO A 1 89 ? 2.185 0.823 -11.535 1.00 89.81 89 PRO A C 1
ATOM 711 O O . PRO A 1 89 ? 2.003 -0.326 -11.127 1.00 89.81 89 PRO A O 1
ATOM 714 N N . PHE A 1 90 ? 2.117 1.884 -10.740 1.00 89.75 90 PHE A N 1
ATOM 715 C CA . PHE A 1 90 ? 1.851 1.844 -9.312 1.00 89.75 90 PHE A CA 1
ATOM 716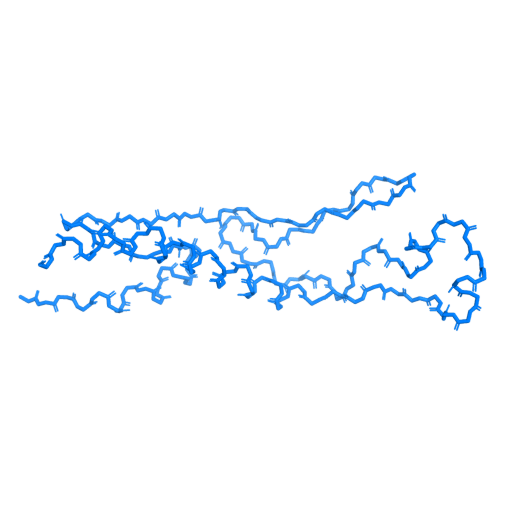 C C . PHE A 1 90 ? 0.779 2.866 -8.951 1.00 89.75 90 PHE A C 1
ATOM 718 O O . PHE A 1 90 ? 0.965 4.069 -9.098 1.00 89.75 90 PHE A O 1
ATOM 725 N N . ASP A 1 91 ? -0.353 2.380 -8.449 1.00 88.75 91 ASP A N 1
ATOM 726 C CA . ASP A 1 91 ? -1.395 3.229 -7.878 1.00 88.75 91 ASP A CA 1
ATOM 727 C C . ASP A 1 91 ? -1.249 3.239 -6.353 1.00 88.75 91 ASP A C 1
ATOM 729 O O . ASP A 1 91 ? -1.889 2.467 -5.624 1.00 88.75 91 ASP A O 1
ATOM 733 N N . GLY A 1 92 ? -0.349 4.098 -5.872 1.00 85.50 92 GLY A N 1
ATOM 734 C CA . GLY A 1 92 ? -0.069 4.235 -4.447 1.00 85.50 92 GLY A CA 1
ATOM 735 C C . GLY A 1 92 ? -1.294 4.665 -3.638 1.00 85.50 92 GLY A C 1
ATOM 736 O O . GLY A 1 92 ? -1.530 4.135 -2.551 1.00 85.50 92 GLY A O 1
ATOM 737 N N . ALA A 1 93 ? -2.130 5.549 -4.187 1.00 83.69 93 ALA A N 1
ATOM 738 C CA . ALA A 1 93 ? -3.345 6.016 -3.524 1.00 83.69 93 ALA A CA 1
ATOM 739 C C . ALA A 1 93 ? -4.351 4.872 -3.316 1.00 83.69 93 ALA A C 1
ATOM 741 O O . ALA A 1 93 ? -4.879 4.686 -2.211 1.00 83.69 93 ALA A O 1
ATOM 742 N N . GLN A 1 94 ? -4.582 4.053 -4.347 1.00 87.06 94 GLN A N 1
ATOM 743 C CA . GLN A 1 94 ? -5.438 2.874 -4.228 1.00 87.06 94 GLN A CA 1
ATOM 744 C C . GLN A 1 94 ? -4.848 1.845 -3.256 1.00 87.06 94 GLN A C 1
ATOM 746 O O . GLN A 1 94 ? -5.595 1.240 -2.476 1.00 87.06 94 GLN A O 1
ATOM 751 N N . PHE A 1 95 ? -3.528 1.641 -3.285 1.00 87.00 95 PHE A N 1
ATOM 752 C CA . PHE A 1 95 ? -2.857 0.718 -2.373 1.00 87.00 95 PHE A CA 1
ATOM 753 C C . PHE A 1 95 ? -3.054 1.135 -0.911 1.00 87.00 95 PHE A C 1
ATOM 755 O O . PHE A 1 95 ? -3.512 0.323 -0.101 1.00 87.00 95 PHE A O 1
ATOM 762 N N . VAL A 1 96 ? -2.810 2.411 -0.591 1.00 85.31 96 VAL A N 1
ATOM 763 C CA . VAL A 1 96 ? -3.069 2.976 0.742 1.00 85.31 96 VAL A CA 1
ATOM 764 C C . VAL A 1 96 ? -4.537 2.780 1.118 1.00 85.31 96 VAL A C 1
ATOM 766 O O . VAL A 1 96 ? -4.823 2.217 2.171 1.00 85.31 96 VAL A O 1
ATOM 769 N N . GLY A 1 97 ? -5.489 3.119 0.245 1.00 83.62 97 GLY A N 1
ATOM 770 C CA . GLY A 1 97 ? -6.918 2.913 0.521 1.00 83.62 97 GLY A CA 1
ATOM 771 C C . GLY A 1 97 ? -7.280 1.461 0.884 1.00 83.62 97 GLY A C 1
ATOM 772 O O . GLY A 1 97 ? -8.044 1.213 1.829 1.00 83.62 97 GLY A O 1
ATOM 773 N N . LYS A 1 98 ? -6.693 0.482 0.182 1.00 87.75 98 LYS A N 1
ATOM 774 C CA . LYS A 1 98 ? -6.870 -0.953 0.468 1.00 87.75 98 LYS A CA 1
ATOM 775 C C . LYS A 1 98 ? -6.222 -1.365 1.792 1.00 87.75 98 LYS A C 1
ATOM 777 O O . LYS A 1 98 ? -6.876 -2.054 2.579 1.00 87.75 98 LYS A O 1
ATOM 782 N N . LEU A 1 99 ? -4.995 -0.918 2.067 1.00 84.88 99 LEU A N 1
ATOM 783 C CA . LEU A 1 99 ? -4.290 -1.172 3.330 1.00 84.88 99 LEU A CA 1
ATOM 784 C C . LEU A 1 99 ? -5.109 -0.666 4.524 1.00 84.88 99 LEU A C 1
ATOM 786 O O . LEU A 1 99 ? -5.392 -1.413 5.462 1.00 84.88 99 LEU A O 1
ATOM 790 N N . MET A 1 100 ? -5.583 0.574 4.436 1.00 79.69 100 MET A N 1
ATOM 791 C CA . MET A 1 100 ? -6.399 1.222 5.465 1.00 79.69 100 MET A CA 1
ATOM 792 C C . MET A 1 100 ? -7.696 0.447 5.722 1.00 79.69 100 MET A C 1
ATOM 794 O O . MET A 1 100 ? -8.107 0.252 6.868 1.00 79.69 100 MET A O 1
ATOM 798 N N . THR A 1 101 ? -8.328 -0.052 4.657 1.00 82.69 101 THR A N 1
ATOM 799 C CA . THR A 1 101 ? -9.529 -0.893 4.750 1.00 82.69 101 THR A CA 1
ATOM 800 C C . THR A 1 101 ? -9.238 -2.225 5.448 1.00 82.69 101 THR A C 1
ATOM 802 O O . THR A 1 101 ? -10.019 -2.658 6.298 1.00 82.69 101 THR A O 1
ATOM 805 N N . ALA A 1 102 ? -8.123 -2.879 5.116 1.00 82.69 102 ALA A N 1
ATOM 806 C CA . ALA A 1 102 ? -7.732 -4.155 5.711 1.00 82.69 102 ALA A CA 1
ATOM 807 C C . ALA A 1 102 ? -7.409 -4.027 7.208 1.00 82.69 102 ALA A C 1
ATOM 809 O O . ALA A 1 102 ? -7.839 -4.870 8.001 1.00 82.69 102 ALA A O 1
ATOM 810 N N . ILE A 1 103 ? -6.719 -2.954 7.607 1.00 78.19 103 ILE A N 1
ATOM 811 C CA . ILE A 1 103 ? -6.421 -2.658 9.015 1.00 78.19 103 ILE A CA 1
ATOM 812 C C . ILE A 1 103 ? -7.719 -2.497 9.808 1.00 78.19 103 ILE A C 1
ATOM 814 O O . ILE A 1 103 ? -7.882 -3.145 10.844 1.00 78.19 103 ILE A O 1
ATOM 818 N N . ARG A 1 104 ? -8.675 -1.705 9.299 1.00 74.25 104 ARG A N 1
ATOM 819 C CA . ARG A 1 104 ? -9.986 -1.526 9.948 1.00 74.25 104 ARG A CA 1
ATOM 820 C C . ARG A 1 104 ? -10.734 -2.845 10.091 1.00 74.25 104 ARG A C 1
ATOM 822 O O . ARG A 1 104 ? -11.106 -3.200 11.201 1.00 74.25 104 ARG A O 1
ATOM 829 N N . LYS A 1 105 ? -10.858 -3.623 9.009 1.00 77.88 105 LYS A N 1
ATOM 830 C CA . LYS A 1 105 ? -11.513 -4.944 9.055 1.00 77.88 105 LYS A CA 1
ATOM 831 C C . LYS A 1 105 ? -10.848 -5.896 10.048 1.00 77.88 105 LYS A C 1
ATOM 833 O O . LYS A 1 105 ? -11.535 -6.656 10.722 1.00 77.88 105 LYS A O 1
ATOM 838 N N . THR A 1 106 ? -9.519 -5.871 10.132 1.00 76.06 106 THR A N 1
ATOM 839 C CA . THR A 1 106 ? -8.768 -6.707 11.077 1.00 76.06 106 THR A CA 1
ATOM 840 C C . THR A 1 106 ? -9.040 -6.290 12.516 1.00 76.06 106 THR A C 1
ATOM 842 O O . THR A 1 106 ? -9.238 -7.158 13.367 1.00 76.06 106 THR A O 1
ATOM 845 N N . ALA A 1 107 ? -9.074 -4.983 12.790 1.00 70.69 107 ALA A N 1
ATOM 846 C CA . ALA A 1 107 ? -9.463 -4.466 14.095 1.00 70.69 107 ALA A CA 1
ATOM 847 C C . ALA A 1 107 ? -10.897 -4.903 14.433 1.00 70.69 107 ALA A C 1
ATOM 849 O O . ALA A 1 107 ? -11.105 -5.562 15.450 1.00 70.69 107 ALA A O 1
ATOM 850 N N . ASP A 1 108 ? -11.857 -4.650 13.545 1.00 72.19 108 ASP A N 1
ATOM 851 C CA . ASP A 1 108 ? -13.257 -5.028 13.748 1.00 72.19 108 ASP A CA 1
ATOM 852 C C . ASP A 1 108 ? -13.396 -6.531 14.020 1.00 72.19 108 ASP A C 1
ATOM 854 O O . ASP A 1 108 ? -14.005 -6.920 15.010 1.00 72.19 108 ASP A O 1
ATOM 858 N N . GLY A 1 109 ? -12.770 -7.388 13.206 1.00 71.19 109 GLY A N 1
ATOM 859 C CA . GLY A 1 109 ? -12.839 -8.843 13.351 1.00 71.19 109 GLY A CA 1
ATOM 860 C C . GLY A 1 109 ? -12.194 -9.374 14.635 1.00 71.19 109 GLY A C 1
ATOM 861 O O . GLY A 1 109 ? -12.790 -10.213 15.313 1.00 71.19 109 GLY A O 1
ATOM 862 N N . LYS A 1 110 ? -11.001 -8.884 15.006 1.00 68.81 110 LYS A N 1
ATOM 863 C CA . LYS A 1 110 ? -10.313 -9.318 16.239 1.00 68.81 110 LYS A CA 1
ATOM 864 C C . LYS A 1 110 ? -11.091 -8.940 17.493 1.00 68.81 110 LYS A C 1
ATOM 866 O O . LYS A 1 110 ? -11.111 -9.707 18.454 1.00 68.81 110 LYS A O 1
ATOM 871 N N . PHE A 1 111 ? -11.729 -7.778 17.485 1.00 65.06 111 PHE A N 1
ATOM 872 C CA . PHE A 1 111 ? -12.469 -7.284 18.639 1.00 65.06 111 PHE A CA 1
ATOM 873 C C . PHE A 1 111 ? -13.964 -7.630 18.593 1.00 65.06 111 PHE A C 1
ATOM 875 O O . PHE A 1 111 ? -14.628 -7.511 19.618 1.00 65.06 111 PHE A O 1
ATOM 882 N N . PHE A 1 112 ? -14.488 -8.150 17.477 1.00 62.81 112 PHE A N 1
ATOM 883 C CA . PHE A 1 112 ? -15.903 -8.500 17.300 1.00 62.81 112 PHE A CA 1
ATOM 884 C C . PHE A 1 112 ? -16.456 -9.363 18.441 1.00 62.81 112 PHE A C 1
ATOM 886 O O . PHE A 1 112 ? -17.480 -9.030 19.031 1.00 62.81 112 PHE A O 1
ATOM 893 N N . ASN A 1 113 ? -15.756 -10.443 18.806 1.00 57.72 113 ASN A N 1
ATOM 894 C CA . ASN A 1 113 ? -16.193 -11.339 19.883 1.00 57.72 113 ASN A CA 1
ATOM 895 C C . ASN A 1 113 ? -16.111 -10.687 21.274 1.00 57.72 113 ASN A C 1
ATOM 897 O O . ASN A 1 113 ? -16.940 -10.986 22.128 1.00 57.72 1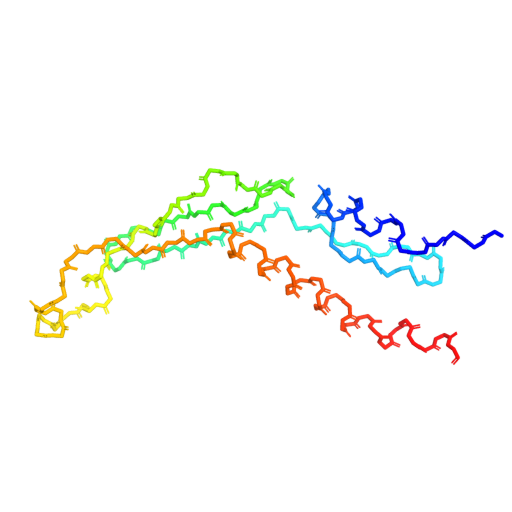13 ASN A O 1
ATOM 901 N N . PHE A 1 114 ? -15.163 -9.770 21.489 1.00 56.19 114 PHE A N 1
ATOM 902 C CA . PHE A 1 114 ? -15.040 -9.015 22.741 1.00 56.19 114 PHE A CA 1
ATOM 903 C C . PHE A 1 114 ? -16.156 -7.976 22.897 1.00 56.19 114 PHE A C 1
ATOM 905 O O . PHE A 1 114 ? -16.630 -7.746 24.004 1.00 56.19 114 PHE A O 1
ATOM 912 N N . ILE A 1 115 ? -16.615 -7.388 21.791 1.00 54.72 115 ILE A N 1
ATOM 913 C CA . ILE A 1 115 ? -17.744 -6.446 21.765 1.00 54.72 115 ILE A CA 1
ATOM 914 C C . ILE A 1 115 ? -19.073 -7.191 21.955 1.00 54.72 115 ILE A C 1
ATOM 916 O O . ILE A 1 115 ? -19.985 -6.680 22.599 1.00 54.72 115 ILE A O 1
ATOM 920 N N . LYS A 1 116 ? -19.195 -8.407 21.404 1.00 52.78 116 LYS A N 1
ATOM 921 C CA . LYS A 1 116 ? -20.453 -9.170 21.386 1.00 52.78 116 LYS A CA 1
ATOM 922 C C . LYS A 1 116 ? -20.752 -9.937 22.683 1.00 52.78 116 LYS A C 1
ATOM 924 O O . LYS A 1 116 ? -21.907 -10.271 22.910 1.00 52.78 116 LYS A O 1
ATOM 929 N N . GLN A 1 117 ? -19.752 -10.211 23.527 1.00 50.72 117 GLN A N 1
ATOM 930 C CA . GLN A 1 117 ? -19.931 -10.911 24.812 1.00 50.72 117 GLN A CA 1
ATOM 931 C C . GLN A 1 117 ? -20.580 -10.064 25.931 1.00 50.72 117 GLN A C 1
ATOM 933 O O . GLN A 1 117 ? -20.819 -10.600 27.009 1.00 50.72 117 GLN A O 1
ATOM 938 N N . GLU A 1 118 ? -20.889 -8.778 25.709 1.00 47.38 118 GLU A N 1
ATOM 939 C CA . GLU A 1 118 ? -21.632 -7.933 26.672 1.00 47.38 118 GLU A CA 1
ATOM 940 C C . GLU A 1 118 ? -23.145 -7.812 26.379 1.00 47.38 118 GLU A C 1
ATOM 942 O O . GLU A 1 118 ? -23.794 -6.903 26.898 1.00 47.38 118 GLU A O 1
ATOM 947 N N . HIS A 1 119 ? -23.721 -8.722 25.582 1.00 43.34 119 HIS A N 1
ATOM 948 C CA . HIS A 1 119 ? -25.177 -8.860 25.423 1.00 43.34 119 HIS A CA 1
ATOM 949 C C . HIS A 1 119 ? -25.720 -10.110 26.113 1.00 43.34 119 HIS A C 1
ATOM 951 O O . HIS A 1 119 ? -25.193 -11.211 25.833 1.00 43.34 119 HIS A O 1
#

=== Feature glossary ===
Key to the feature types in this record:

Secondary structure (8-state, DSSP). Secondary structure is the local, repeating backbone conformation. DSSP classifies it into eight states by reading the hydrogen-bond network: three helix types (H, G, I), two β types (E, B), two non-regular types (T, S), and unstructured coil (-).

Backbone torsions (φ/ψ). Backbone dihedral angles. Every residue except chain termini has a φ (preceding-C → N → Cα → C) and a ψ (N → Cα → C → next-N). They are reported in degrees following the IUPAC sign convention. Secondary structure is essentially a statement about which (φ, ψ) basin each residue occupies.

Predicted aligned error. Predicted Aligned Error (PAE) is an AlphaFold confidence matrix: entry (i, j) is the expected error in the position of residue j, in ångströms, when the prediction is superimposed on the true structure at residue i. Low PAE within a block of residues means that block is internally rigid and well-predicted; high PAE between two blocks means their relative placement is uncertain even if each block individually is confident.

B-factor. B-factor (Debye–Waller factor) reflects atomic displacement in the crystal lattice. It is an experimental observable (units Å²), not a prediction; low values mean the atom is pinned down, high values mean it moves or is heterogeneous across the crystal.

Secondary structure (3-state, P-SEA). Three-state secondary structure (P-SEA) collapses the eight DSSP classes into helix (a), strand (b), and coil (c). P-SEA assigns these from Cα geometry alone — distances and angles — without requiring backbone oxygens, so it works on any Cα trace.

Sequence. Primary structure: the covalent order of the twenty standard amino acids along the backbone. Two proteins with the same sequence will (almost always) fold to the same structure; two with 30% identity often share a fold but not the details.

pLDDT. pLDDT is the predicted lDDT-Cα score: AlphaFold's confidence that the local environment of each residue (all inter-atomic distances within 15 Å) is correctly placed. It is a per-residue number between 0 and 100, with higher meaning more reliable.

InterPro / GO / CATH / organism. Functional annotations link the protein to curated databases. InterPro entries identify conserved domains and families by matching the sequence against member-database signatures (Pfam, PROSITE, CDD, …). Gene Ontology (GO) terms describe molecular function, biological process, and cellular component in a controlled vocabulary. CATH places the structure in a hierarchical fold classification (Class/Architecture/Topology/Homologous-superfamily). The organism is the source species.

Contact-map, Ramachandran, and PAE plots. Three diagnostic plots accompany the record. The Cα contact map visualizes the tertiary structure as a 2D adjacency matrix (8 Å cutoff, sequence-local contacts suppressed). The Ramachandran plot shows the distribution of backbone (φ, ψ) torsions, with points in the α and β basins reflecting secondary structure content. The PAE plot shows AlphaFold's inter-residue confidence as a color matrix.

mmCIF coordinates. The mmCIF table is the protein's shape written out atom by atom. For each backbone N, Cα, C, and carbonyl O, it records an (x, y, z) coordinate triple in Å plus the residue type, chain letter, and residue number.

Radius of gyration, Cα contacts, bounding box. Three whole-structure scalars: the radius of gyration (RMS distance of Cα from centroid, in Å), the count of Cα–Cα contacts (pairs closer than 8 Å and separated by more than four residues in sequence — i.e. tertiary, not local, contacts), and the bounding-box dimensions. Together they distinguish compact globular folds from extended fibres or disordered chains.

Foldseek 3Di. The Foldseek 3Di string encodes local tertiary geometry as a 20-letter alphabet — one character per residue — derived from the relative positions of nearby Cα atoms. Unlike the amino-acid sequence, 3Di 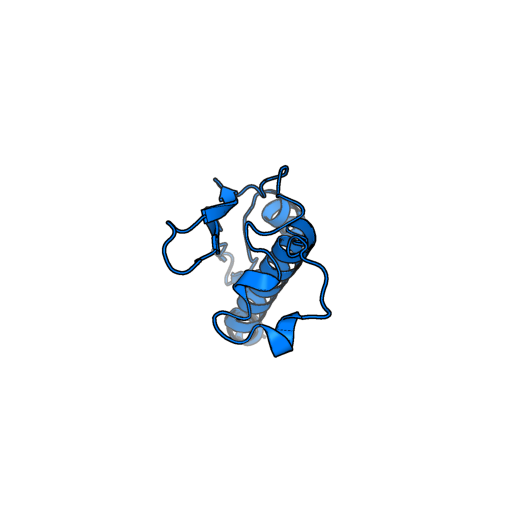is a direct function of the 3D structure, so two proteins with the same fold have similar 3Di strings even at low sequence identity.

Rendered structure images. Six rendered views show the 3D structure from the faces of a cube — i.e. along ±x, ±y, ±z. Rendering representation is drawn randomly per protein from cartoon (secondary-structure ribbons), sticks (backbone bonds), or molecular surface; coloring is either N→C rainbow (blue at the N-terminus through red at the C-terminus) or one color per chain.

Nearest PDB structures. The Foldseek neighbor list gives the closest experimentally determined structures in the PDB, ranked by structural alignment. TM-score near 1 means near-identical fold; near 0.3 means only rough topology match. This is how one finds what a novel AlphaFold prediction most resembles in the solved-structure universe.

Solvent-accessible surface area. SASA measures how much of the protein is reachable by solvent. It is computed by rolling a water-sized probe over the atomic surface and summing the exposed area (Å²). Per-residue SASA distinguishes core (buried, low SASA) from surface (exposed, high SASA) residues; total SASA is a whole-molecule size measure.